Protein AF-A0A2D4GIJ5-F1 (afdb_monomer_lite)

Secondary structure (DSSP, 8-state):
-TTTTTT-S---PPP-SS-HHHHHHHHHHHHHHTT-HHHHHHHHHHHHHHHHHHHHTT--HHHHHHHHHHHHHHHHHHHTT--HHHHHHHHHSHHHHHHHHHHHHHHHHHHHHHTHHHHGGG-GGG--HHHHIIIIISSTTPPP-GGG-

InterPro domains:
  IPR003323 OTU domain [PS50802] (9-149)
  IPR019400 Peptidase C65, otubain [PF10275] (2-149)
  IPR038765 Papain-like cysteine peptidase superfamily [SSF54001] (2-149)
  IPR042467 Peptidase C65, otubain, subdomain 2 [G3DSA:1.20.1300.20] (15-149)

Sequence (149 aa):
AQDLLKKYSYIRKTRPDGNCFYRAFGFSHLEALLEDGKELQRFKEVAAKSKDVLVSQGFTEFTIEDFHNTFMDLIEQVEKQTTVGELLGSFNDQSTSDYLVVYLRLLTSGYLQRENKFFEHFIEGGRSIKEFCQQEVEPMCTESDHIHI

Foldseek 3Di:
DVVVVVPDVDDDADDLQQLRVLLVCLLVVLVVCLVPVVVLVVVLVCLVCLLVLLVVVPDDNVVLVVLSVLSNVLSVCSVVSHDSVVSVVLCPPPVSVVSSSLNLLSSLLSVCVVPQVVCVVVDPDNDGSNRCSVPARNDPSHHDDPSSD

Organism: Micrurus corallinus (NCBI:txid54390)

Structure (mmCIF, N/CA/C/O backbone):
data_AF-A0A2D4GIJ5-F1
#
_entry.id   AF-A0A2D4GIJ5-F1
#
loop_
_atom_site.group_PDB
_atom_site.id
_atom_site.type_symbol
_atom_site.label_atom_id
_atom_site.label_alt_id
_atom_site.label_comp_id
_atom_site.label_asym_id
_atom_site.label_entity_id
_atom_site.label_seq_id
_atom_site.pdbx_PDB_ins_code
_atom_site.Cartn_x
_atom_site.Cartn_y
_atom_site.Cartn_z
_atom_site.occupancy
_atom_site.B_iso_or_equiv
_atom_site.auth_seq_id
_atom_site.auth_comp_id
_atom_site.auth_asym_id
_atom_site.auth_atom_id
_atom_site.pdbx_PDB_model_num
ATOM 1 N N . ALA A 1 1 ? -28.366 -2.325 -7.831 1.00 62.72 1 ALA A N 1
ATOM 2 C CA . ALA A 1 1 ? -28.352 -1.943 -6.399 1.00 62.72 1 ALA A CA 1
ATOM 3 C C . ALA A 1 1 ? -29.093 -2.953 -5.515 1.00 62.72 1 ALA A C 1
ATOM 5 O O . ALA A 1 1 ? -28.510 -3.390 -4.534 1.00 62.72 1 ALA A O 1
ATOM 6 N N . GLN A 1 2 ? -30.320 -3.375 -5.861 1.00 80.62 2 GLN A N 1
ATOM 7 C CA . GLN A 1 2 ? -31.112 -4.305 -5.032 1.00 80.62 2 GLN A CA 1
ATOM 8 C C . GLN A 1 2 ? -30.417 -5.645 -4.727 1.00 80.62 2 GLN A C 1
ATOM 10 O O . GLN A 1 2 ? -30.542 -6.138 -3.613 1.00 80.62 2 GLN A O 1
ATOM 15 N N . ASP A 1 3 ? -29.638 -6.208 -5.655 1.00 91.75 3 ASP A N 1
ATOM 16 C CA . ASP A 1 3 ? -28.918 -7.465 -5.391 1.00 91.75 3 ASP A CA 1
ATOM 17 C C . ASP A 1 3 ? -27.701 -7.313 -4.469 1.00 91.75 3 ASP A C 1
ATOM 19 O O . ASP A 1 3 ? -27.357 -8.254 -3.759 1.00 91.75 3 ASP A O 1
ATOM 23 N N . LEU A 1 4 ? -27.077 -6.130 -4.420 1.00 92.69 4 LEU A N 1
ATOM 24 C CA . LEU A 1 4 ? -25.964 -5.855 -3.500 1.00 92.69 4 LEU A CA 1
ATOM 25 C C . LEU A 1 4 ? -26.454 -5.729 -2.056 1.00 92.69 4 LEU A C 1
ATOM 27 O O . LEU A 1 4 ? -25.805 -6.238 -1.149 1.00 92.69 4 LEU A O 1
ATOM 31 N N . LEU A 1 5 ? -27.635 -5.138 -1.859 1.00 92.38 5 LEU A N 1
ATOM 32 C CA . LEU A 1 5 ? -28.265 -5.000 -0.541 1.00 92.38 5 LEU A CA 1
ATOM 33 C C . LEU A 1 5 ? -28.625 -6.351 0.096 1.00 92.38 5 LEU A C 1
ATOM 35 O O . LEU A 1 5 ? -28.804 -6.429 1.305 1.00 92.38 5 LEU A O 1
ATOM 39 N N . LYS A 1 6 ? -28.711 -7.426 -0.701 1.00 95.06 6 LYS A N 1
ATOM 40 C CA . LYS A 1 6 ? -28.902 -8.793 -0.189 1.00 95.06 6 LYS A CA 1
ATOM 41 C C . LYS A 1 6 ? -27.630 -9.374 0.440 1.00 95.06 6 LYS A C 1
ATOM 43 O O . LYS A 1 6 ? -27.726 -10.359 1.161 1.00 95.06 6 LYS A O 1
ATOM 48 N N . LYS A 1 7 ? -26.453 -8.821 0.124 1.00 96.12 7 LYS A N 1
ATOM 49 C CA . LYS A 1 7 ? -25.140 -9.346 0.542 1.00 96.12 7 LYS A CA 1
ATOM 50 C C . LYS A 1 7 ? -24.381 -8.407 1.479 1.00 96.12 7 LYS A C 1
ATOM 52 O O . LYS A 1 7 ? -23.626 -8.889 2.313 1.00 96.12 7 LYS A O 1
ATOM 57 N N . TYR A 1 8 ? -24.571 -7.096 1.339 1.00 96.50 8 TYR A N 1
ATOM 58 C CA . TYR A 1 8 ? -23.816 -6.079 2.067 1.00 96.50 8 TYR A CA 1
ATOM 59 C C . TYR A 1 8 ? -24.751 -5.057 2.711 1.00 96.50 8 TYR A C 1
ATOM 61 O O . TYR A 1 8 ? -25.649 -4.527 2.056 1.00 96.50 8 TYR A O 1
ATOM 69 N N . SER A 1 9 ? -24.492 -4.751 3.982 1.00 96.38 9 SER A N 1
ATOM 70 C CA . SER A 1 9 ? -25.281 -3.792 4.768 1.00 96.38 9 SER A CA 1
ATOM 71 C C . SER A 1 9 ? -24.695 -2.378 4.764 1.00 96.38 9 SER A C 1
ATOM 73 O O . SER A 1 9 ? -25.425 -1.412 4.970 1.00 96.38 9 SER A O 1
ATOM 75 N N . TYR A 1 10 ? -23.387 -2.248 4.527 1.00 96.31 10 TYR A N 1
ATOM 76 C CA . TYR A 1 10 ? -22.655 -0.985 4.619 1.00 96.31 10 TYR A CA 1
ATOM 77 C C . TYR A 1 10 ? -21.706 -0.807 3.432 1.00 96.31 10 TYR A C 1
ATOM 79 O O . TYR A 1 10 ? -21.287 -1.775 2.800 1.00 96.31 10 TYR A O 1
ATOM 87 N N . ILE A 1 11 ? -21.370 0.450 3.139 1.00 96.44 11 ILE A N 1
ATOM 88 C CA . ILE A 1 11 ? -20.395 0.833 2.117 1.00 96.44 11 ILE A CA 1
ATOM 89 C C . ILE A 1 11 ? -19.585 2.031 2.614 1.00 96.44 11 ILE A C 1
ATOM 91 O O . ILE A 1 11 ? -20.148 2.995 3.134 1.00 96.44 11 ILE A O 1
ATOM 95 N N . ARG A 1 12 ? -18.267 1.991 2.411 1.00 97.12 12 ARG A N 1
ATOM 96 C CA . ARG A 1 12 ? -17.365 3.128 2.617 1.00 97.12 12 ARG A CA 1
ATOM 97 C C . ARG A 1 12 ? -16.809 3.546 1.260 1.00 97.12 12 ARG A C 1
ATOM 99 O O . ARG A 1 12 ? -16.229 2.730 0.553 1.00 97.12 12 ARG A O 1
ATOM 106 N N . LYS A 1 13 ? -17.038 4.799 0.864 1.00 97.25 13 LYS A N 1
ATOM 107 C CA . LYS A 1 13 ? -16.557 5.325 -0.422 1.00 97.25 13 LYS A CA 1
ATOM 108 C C . LYS A 1 13 ? -15.123 5.826 -0.271 1.00 97.25 13 LYS A C 1
ATOM 110 O O . LYS A 1 13 ? -14.806 6.462 0.729 1.00 97.25 13 LYS A O 1
ATOM 115 N N . THR A 1 14 ? -14.300 5.597 -1.286 1.00 96.88 14 THR A N 1
ATOM 116 C CA . THR A 1 14 ? -12.974 6.208 -1.430 1.00 96.88 14 THR A CA 1
ATOM 117 C C . THR A 1 14 ? -13.023 7.357 -2.440 1.00 96.88 14 THR A C 1
ATOM 119 O O . THR A 1 14 ? -13.986 7.498 -3.203 1.00 96.88 14 THR A O 1
ATOM 122 N N . ARG A 1 15 ? -12.005 8.226 -2.422 1.00 93.31 15 ARG A N 1
ATOM 123 C CA . ARG A 1 15 ? -11.851 9.293 -3.420 1.00 93.31 15 ARG A CA 1
ATOM 124 C C . ARG A 1 15 ? -11.582 8.663 -4.803 1.00 93.31 15 ARG A C 1
ATOM 126 O O . ARG A 1 15 ? -10.767 7.748 -4.877 1.00 93.31 15 ARG A O 1
ATOM 133 N N . PRO A 1 16 ? -12.233 9.125 -5.888 1.00 94.25 16 PRO A N 1
ATOM 134 C CA . PRO A 1 16 ? -11.970 8.641 -7.244 1.00 94.25 16 PRO A CA 1
ATOM 135 C C . PRO A 1 16 ? -10.748 9.360 -7.840 1.00 94.25 16 PRO A C 1
ATOM 137 O O . PRO A 1 16 ? -10.888 10.246 -8.675 1.00 94.25 16 PRO A O 1
ATOM 140 N N . ASP A 1 17 ? -9.556 9.037 -7.342 1.00 93.81 17 ASP A N 1
ATOM 141 C CA . ASP A 1 17 ? -8.283 9.692 -7.685 1.00 93.81 17 ASP A CA 1
ATOM 142 C C . ASP A 1 17 ? -7.290 8.762 -8.407 1.00 93.81 17 ASP A C 1
ATOM 144 O O . ASP A 1 17 ? -6.091 9.025 -8.406 1.00 93.81 17 ASP A O 1
ATOM 148 N N . GLY A 1 18 ? -7.764 7.643 -8.964 1.00 93.19 18 GLY A N 1
ATOM 149 C CA . GLY A 1 18 ? -6.915 6.610 -9.567 1.00 93.19 18 GLY A CA 1
ATOM 150 C C . GLY A 1 18 ? -6.114 5.777 -8.560 1.00 93.19 18 GLY A C 1
ATOM 151 O O . GLY A 1 18 ? -5.361 4.898 -8.955 1.00 93.19 18 GLY A O 1
ATOM 152 N N . ASN A 1 19 ? -6.263 6.008 -7.249 1.00 96.62 19 ASN A N 1
ATOM 153 C CA . ASN A 1 19 ? -5.624 5.222 -6.182 1.00 96.62 19 ASN A CA 1
ATOM 154 C C . ASN A 1 19 ? -6.646 4.435 -5.347 1.00 96.62 19 ASN A C 1
ATOM 156 O O . ASN A 1 19 ? -6.325 3.896 -4.283 1.00 96.62 19 ASN A O 1
ATOM 160 N N . CYS A 1 20 ? -7.898 4.395 -5.807 1.00 95.19 20 CYS A N 1
ATOM 161 C CA . CYS A 1 20 ? -9.043 3.929 -5.038 1.00 95.19 20 CYS A CA 1
ATOM 162 C C . CYS A 1 20 ? -8.912 2.465 -4.597 1.00 95.19 20 CYS A C 1
ATOM 164 O O . CYS A 1 20 ? -9.305 2.163 -3.471 1.00 95.19 20 CYS A O 1
ATOM 166 N N . PHE A 1 21 ? -8.320 1.596 -5.428 1.00 97.88 21 PHE A N 1
ATOM 167 C CA . PHE A 1 21 ? -8.039 0.200 -5.090 1.00 97.88 21 PHE A CA 1
ATOM 168 C C . PHE A 1 21 ? -7.077 0.100 -3.905 1.00 97.88 21 PHE A C 1
ATOM 170 O O . PHE A 1 21 ? -7.466 -0.401 -2.854 1.00 97.88 21 PHE A O 1
ATOM 177 N N . TYR A 1 22 ? -5.866 0.647 -4.035 1.00 98.31 22 TYR A N 1
ATOM 178 C CA . TYR A 1 22 ? -4.847 0.606 -2.984 1.00 98.31 22 TYR A CA 1
ATOM 179 C C . TYR A 1 22 ? -5.339 1.224 -1.674 1.00 98.31 22 TYR A C 1
ATOM 181 O O . TYR A 1 22 ? -5.118 0.666 -0.600 1.00 98.31 22 TYR A O 1
ATOM 189 N N . ARG A 1 23 ? -6.071 2.343 -1.756 1.00 98.19 23 ARG A N 1
ATOM 190 C CA . ARG A 1 23 ? -6.626 3.021 -0.578 1.00 98.19 23 ARG A CA 1
ATOM 191 C C . ARG A 1 23 ? -7.731 2.195 0.091 1.00 98.19 23 ARG A C 1
ATOM 193 O O . ARG A 1 23 ? -7.755 2.092 1.315 1.00 98.19 23 ARG A O 1
ATOM 200 N N . ALA A 1 24 ? -8.627 1.593 -0.696 1.00 98.19 24 ALA A N 1
ATOM 201 C CA . ALA A 1 24 ? -9.690 0.729 -0.181 1.00 98.19 24 ALA A CA 1
ATOM 202 C C . ALA A 1 24 ? -9.127 -0.562 0.426 1.00 98.19 24 ALA A C 1
ATOM 204 O O . ALA A 1 24 ? -9.524 -0.933 1.529 1.00 98.19 24 ALA A O 1
ATOM 205 N N . PHE A 1 25 ? -8.188 -1.210 -0.270 1.00 98.50 25 PHE A N 1
ATOM 206 C CA . PHE A 1 25 ? -7.499 -2.410 0.193 1.00 98.50 25 PHE A CA 1
ATOM 207 C C . PHE A 1 25 ? -6.760 -2.141 1.503 1.00 98.50 25 PHE A C 1
ATOM 209 O O . PHE A 1 25 ? -7.021 -2.821 2.490 1.00 98.50 25 PHE A O 1
ATOM 216 N N . GLY A 1 26 ? -5.905 -1.113 1.539 1.00 98.19 26 GLY A N 1
ATOM 217 C CA . GLY A 1 26 ? -5.126 -0.774 2.727 1.00 98.19 26 GLY A CA 1
ATOM 218 C C . GLY A 1 26 ? -6.012 -0.524 3.947 1.00 98.19 26 GLY A C 1
ATOM 219 O O . GLY A 1 26 ? -5.759 -1.089 5.007 1.00 98.19 26 GLY A O 1
ATOM 220 N N . PHE A 1 27 ? -7.086 0.260 3.791 1.00 98.50 27 PHE A N 1
ATOM 221 C CA . PHE A 1 27 ? -7.992 0.552 4.902 1.00 98.50 27 PHE A CA 1
ATOM 222 C C . PHE A 1 27 ? -8.746 -0.698 5.354 1.00 98.50 27 PHE A C 1
ATOM 224 O O . PHE A 1 27 ? -8.713 -1.041 6.531 1.00 98.50 27 PHE A O 1
ATOM 231 N N . SER A 1 28 ? -9.411 -1.392 4.424 1.00 98.25 28 SER A N 1
ATOM 232 C CA . SER A 1 28 ? -10.240 -2.554 4.756 1.00 98.25 28 SER A CA 1
ATOM 233 C C . SER A 1 28 ? -9.418 -3.698 5.342 1.00 98.25 28 SER A C 1
ATOM 235 O O . SER A 1 28 ? -9.927 -4.431 6.186 1.00 98.25 28 SER A O 1
ATOM 237 N N . HIS A 1 29 ? -8.173 -3.873 4.893 1.00 98.31 29 HIS A N 1
ATOM 238 C CA . HIS A 1 29 ? -7.294 -4.908 5.415 1.00 98.31 29 HIS A CA 1
ATOM 239 C C . HIS A 1 29 ? -6.832 -4.566 6.834 1.00 98.31 29 HIS A C 1
ATOM 241 O O . HIS A 1 29 ? -6.989 -5.391 7.726 1.00 98.31 29 HIS A O 1
ATOM 247 N N . LEU A 1 30 ? -6.354 -3.340 7.079 1.00 98.31 30 LEU A N 1
ATOM 248 C CA . LEU A 1 30 ? -5.944 -2.913 8.422 1.00 98.31 30 LEU A CA 1
ATOM 249 C C . LEU A 1 30 ? -7.118 -2.867 9.418 1.00 98.31 30 LEU A C 1
ATOM 251 O O . LEU A 1 30 ? -6.940 -3.252 10.569 1.00 98.31 30 LEU A O 1
ATOM 255 N N . GLU A 1 31 ? -8.317 -2.465 8.980 1.00 98.31 31 GLU A N 1
ATOM 256 C CA . GLU A 1 31 ? -9.545 -2.511 9.792 1.00 98.31 31 GLU A CA 1
ATOM 257 C C . GLU A 1 31 ? -9.873 -3.953 10.216 1.00 98.31 31 GLU A C 1
ATOM 259 O O . GLU A 1 31 ? -10.178 -4.187 11.382 1.00 98.31 31 GLU A O 1
ATOM 264 N N . ALA A 1 32 ? -9.739 -4.932 9.314 1.00 97.88 32 ALA A N 1
ATOM 265 C CA . ALA A 1 32 ? -9.970 -6.343 9.634 1.00 97.88 32 ALA A CA 1
ATOM 266 C C . ALA A 1 32 ? -8.937 -6.914 10.627 1.00 97.88 32 ALA A C 1
ATOM 268 O O . ALA A 1 32 ? -9.275 -7.757 11.457 1.00 97.88 32 ALA A O 1
ATOM 269 N N . LEU A 1 33 ? -7.686 -6.443 10.580 1.00 98.19 33 LEU A N 1
ATOM 270 C CA . LEU A 1 33 ? -6.621 -6.896 11.482 1.00 98.19 33 LEU A CA 1
ATOM 271 C C . LEU A 1 33 ? -6.798 -6.427 12.935 1.00 98.19 33 LEU A C 1
ATOM 273 O O . LEU A 1 33 ? -6.175 -7.007 13.824 1.00 98.19 33 LEU A O 1
ATOM 277 N N . LEU A 1 34 ? -7.663 -5.440 13.205 1.00 96.88 34 LEU A N 1
ATOM 278 C CA . LEU A 1 34 ? -8.037 -5.067 14.579 1.00 96.88 34 LEU A CA 1
ATOM 279 C C . LEU A 1 34 ? -8.692 -6.242 15.328 1.00 96.88 34 LEU A C 1
ATOM 281 O O . LEU A 1 34 ? -8.548 -6.366 16.544 1.00 96.88 34 LEU A O 1
ATOM 285 N N . GLU A 1 35 ? -9.383 -7.125 14.601 1.00 96.19 35 GLU A N 1
ATOM 286 C CA . GLU A 1 35 ? -10.122 -8.258 15.166 1.00 96.19 35 GLU A CA 1
ATOM 287 C C . GLU A 1 35 ? -9.315 -9.572 15.175 1.00 96.19 35 GLU A C 1
ATOM 289 O O . GLU A 1 35 ? -9.673 -10.501 15.902 1.00 96.19 35 GLU A O 1
ATOM 294 N N . ASP A 1 36 ? -8.205 -9.661 14.428 1.00 97.44 36 ASP A N 1
ATOM 295 C CA . ASP A 1 36 ? -7.368 -10.867 14.323 1.00 97.44 36 ASP A CA 1
ATOM 296 C C . ASP A 1 36 ? -5.898 -10.586 14.671 1.00 97.44 36 ASP A C 1
ATOM 298 O O . ASP A 1 36 ? -5.041 -10.343 13.818 1.00 97.44 36 ASP A O 1
ATOM 302 N N . GLY A 1 37 ? -5.584 -10.686 15.965 1.00 96.19 37 GLY A N 1
ATOM 303 C CA . GLY A 1 37 ? -4.230 -10.456 16.469 1.00 96.19 37 GLY A CA 1
ATOM 304 C C . GLY A 1 37 ? -3.182 -11.452 15.953 1.00 96.19 37 GLY A C 1
ATOM 305 O O . GLY A 1 37 ? -2.003 -11.106 15.881 1.00 96.19 37 GLY A O 1
ATOM 306 N N . LYS A 1 38 ? -3.568 -12.679 15.577 1.00 97.56 38 LYS A N 1
ATOM 307 C CA . LYS A 1 38 ? -2.616 -13.663 15.035 1.00 97.56 38 LYS A CA 1
ATOM 308 C C . LYS A 1 38 ? -2.242 -13.295 13.605 1.00 97.56 38 LYS A C 1
ATOM 310 O O . LYS A 1 38 ? -1.060 -13.320 13.256 1.00 97.56 38 LYS A O 1
ATOM 315 N N . GLU A 1 39 ? -3.241 -12.959 12.796 1.00 98.31 39 GLU A N 1
ATOM 316 C CA . GLU A 1 39 ? -3.019 -12.519 11.425 1.00 98.31 39 GLU A CA 1
ATOM 317 C C . GLU A 1 39 ? -2.274 -11.182 11.383 1.00 98.31 39 GLU A C 1
ATOM 319 O O . GLU A 1 39 ? -1.372 -11.024 10.564 1.00 98.31 39 GLU A O 1
ATOM 324 N N . LEU A 1 40 ? -2.543 -10.274 12.326 1.00 98.38 40 LEU A N 1
ATOM 325 C CA . LEU A 1 40 ? -1.798 -9.024 12.472 1.00 98.38 40 LEU A CA 1
ATOM 326 C C . LEU A 1 40 ? -0.296 -9.263 12.663 1.00 98.38 40 LEU A C 1
ATOM 328 O O . LEU A 1 40 ? 0.513 -8.638 11.980 1.00 98.38 40 LEU A O 1
ATOM 332 N N . GLN A 1 41 ? 0.092 -10.186 13.549 1.00 98.25 41 GLN A N 1
ATOM 333 C CA . GLN A 1 41 ? 1.510 -10.499 13.761 1.00 98.25 41 GLN A CA 1
ATOM 334 C C . GLN A 1 41 ? 2.148 -11.099 12.503 1.00 98.25 41 GLN A C 1
ATOM 336 O O . GLN A 1 41 ? 3.220 -10.662 12.084 1.00 98.25 41 GLN A O 1
ATOM 341 N N . ARG A 1 42 ? 1.455 -12.030 11.830 1.00 98.50 42 ARG A N 1
ATOM 342 C CA . ARG A 1 42 ? 1.916 -12.592 10.550 1.00 98.50 42 ARG A CA 1
ATOM 343 C C . ARG A 1 42 ? 2.093 -11.499 9.489 1.00 98.50 42 ARG A C 1
ATOM 345 O O . ARG A 1 42 ? 3.097 -11.490 8.777 1.00 98.50 42 ARG A O 1
ATOM 352 N N . PHE A 1 43 ? 1.127 -10.589 9.375 1.00 98.50 43 PHE A N 1
ATOM 353 C CA . PHE A 1 43 ? 1.149 -9.485 8.421 1.00 98.50 43 PHE A CA 1
ATOM 354 C C . PHE A 1 43 ? 2.298 -8.519 8.710 1.00 98.50 43 PHE A C 1
ATOM 356 O O . PHE A 1 43 ? 3.063 -8.201 7.802 1.00 98.50 43 PHE A O 1
ATOM 363 N N . LYS A 1 44 ? 2.484 -8.131 9.976 1.00 98.50 44 LYS A N 1
ATOM 364 C CA . LYS A 1 44 ? 3.574 -7.259 10.429 1.00 98.50 44 LYS A CA 1
ATOM 365 C C . LYS A 1 44 ? 4.950 -7.838 10.102 1.00 98.50 44 LYS A C 1
ATOM 367 O O . LYS A 1 44 ? 5.809 -7.115 9.603 1.00 98.50 44 LYS A O 1
ATOM 372 N N . GLU A 1 45 ? 5.165 -9.135 10.323 1.00 98.19 45 GLU A N 1
ATOM 373 C CA . GLU A 1 45 ? 6.431 -9.796 9.976 1.00 98.19 45 GLU A CA 1
ATOM 374 C C . GLU A 1 45 ? 6.715 -9.777 8.466 1.00 98.19 45 GLU A C 1
ATOM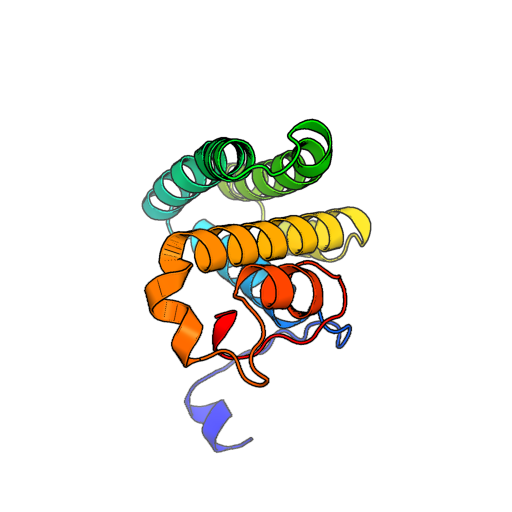 376 O O . GLU A 1 45 ? 7.858 -9.571 8.049 1.00 98.19 45 GLU A O 1
ATOM 381 N N . VAL A 1 46 ? 5.688 -9.998 7.639 1.00 98.31 46 VAL A N 1
ATOM 382 C CA . VAL A 1 46 ? 5.813 -9.945 6.174 1.00 98.31 46 VAL A CA 1
ATOM 383 C C . VAL A 1 46 ? 6.059 -8.510 5.705 1.00 98.31 46 VAL A C 1
ATOM 385 O O . VAL A 1 46 ? 6.963 -8.284 4.902 1.00 98.31 46 VAL A O 1
ATOM 388 N N . ALA A 1 47 ? 5.312 -7.542 6.239 1.00 98.25 47 ALA A N 1
ATOM 389 C CA . ALA A 1 47 ? 5.461 -6.121 5.942 1.00 98.25 47 ALA A CA 1
ATOM 390 C C . ALA A 1 47 ? 6.862 -5.606 6.308 1.00 98.25 47 ALA A C 1
ATOM 392 O O . ALA A 1 47 ? 7.501 -4.937 5.496 1.00 98.25 47 ALA A O 1
ATOM 393 N N . ALA A 1 48 ? 7.397 -5.994 7.4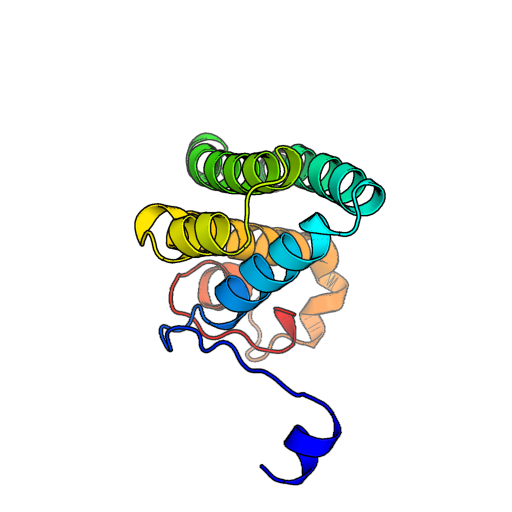69 1.00 98.00 48 ALA A N 1
ATOM 394 C CA . ALA A 1 48 ? 8.744 -5.618 7.892 1.00 98.00 48 ALA A CA 1
ATOM 395 C C . ALA A 1 48 ? 9.821 -6.123 6.915 1.00 98.00 48 ALA A C 1
ATOM 397 O O . ALA A 1 48 ? 10.697 -5.361 6.516 1.00 98.00 48 ALA A O 1
ATOM 398 N N . LYS A 1 49 ? 9.721 -7.383 6.469 1.00 98.06 49 LYS A N 1
ATOM 399 C CA . LYS A 1 49 ? 10.673 -7.990 5.518 1.00 98.06 49 LYS A CA 1
ATOM 400 C C . LYS A 1 49 ? 10.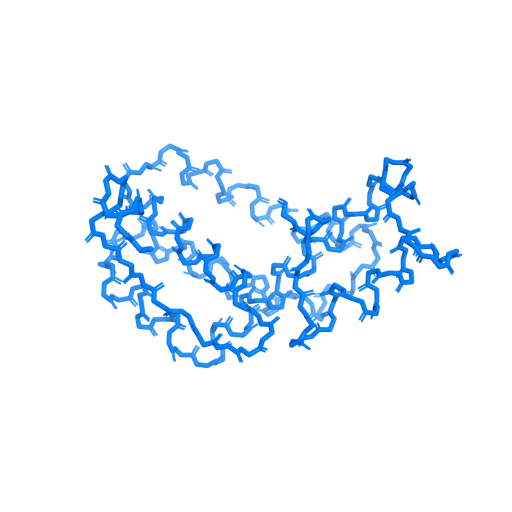530 -7.461 4.091 1.00 98.06 49 LYS A C 1
ATOM 402 O O . LYS A 1 49 ? 11.444 -7.615 3.284 1.00 98.06 49 LYS A O 1
ATOM 407 N N . SER A 1 50 ? 9.380 -6.882 3.749 1.00 98.25 50 SER A N 1
ATOM 408 C CA . SER A 1 50 ? 9.080 -6.492 2.372 1.00 98.25 50 SER A CA 1
ATOM 409 C C . SER A 1 50 ? 9.987 -5.374 1.844 1.00 98.25 50 SER A C 1
ATOM 411 O O . SER A 1 50 ? 10.333 -5.401 0.663 1.00 98.25 50 SER A O 1
ATOM 413 N N . LYS A 1 51 ? 10.479 -4.475 2.713 1.00 98.19 51 LYS A N 1
ATOM 414 C CA . LYS A 1 51 ? 11.488 -3.467 2.347 1.00 98.19 51 LYS A CA 1
ATOM 415 C C . LYS A 1 51 ? 12.761 -4.124 1.818 1.00 98.19 51 LYS A C 1
ATOM 417 O O . LYS A 1 51 ? 13.183 -3.813 0.709 1.00 98.19 51 LYS A O 1
ATOM 422 N N . ASP A 1 52 ? 13.327 -5.069 2.565 1.00 97.62 52 ASP A N 1
ATOM 423 C CA . ASP A 1 52 ? 14.574 -5.745 2.185 1.00 97.62 52 ASP A CA 1
ATOM 424 C C . ASP A 1 52 ? 14.417 -6.519 0.871 1.00 97.62 52 ASP A C 1
ATOM 426 O O . ASP A 1 52 ? 15.324 -6.542 0.037 1.00 97.62 52 ASP A O 1
ATOM 430 N N . VAL A 1 53 ? 13.236 -7.108 0.646 1.00 97.50 53 VAL A N 1
ATOM 431 C CA . VAL A 1 53 ? 12.905 -7.762 -0.625 1.00 97.50 53 VAL A CA 1
ATOM 432 C C . VAL A 1 53 ? 12.937 -6.755 -1.774 1.00 97.50 53 VAL A C 1
ATOM 434 O O . VAL A 1 53 ? 13.606 -7.023 -2.770 1.00 97.50 53 VAL A O 1
ATOM 437 N N . LEU A 1 54 ? 12.291 -5.593 -1.640 1.00 98.06 54 LEU A N 1
ATOM 438 C CA . LEU A 1 54 ? 12.332 -4.543 -2.663 1.00 98.06 54 LEU A CA 1
ATOM 439 C C . LEU A 1 54 ? 13.765 -4.036 -2.895 1.00 98.06 54 LEU A C 1
ATOM 441 O O . LEU A 1 54 ? 14.211 -3.949 -4.038 1.00 98.06 54 LEU A O 1
ATOM 445 N N . VAL A 1 55 ? 14.541 -3.788 -1.837 1.00 97.88 55 VAL A N 1
ATOM 446 C CA . VAL A 1 55 ? 15.945 -3.361 -1.976 1.00 97.88 55 VAL A CA 1
ATOM 447 C C . VAL A 1 55 ? 16.768 -4.405 -2.734 1.00 97.88 55 VAL A C 1
ATOM 449 O O . VAL A 1 55 ? 17.500 -4.065 -3.663 1.00 97.88 55 VAL A O 1
ATOM 452 N N . SER A 1 56 ? 16.590 -5.693 -2.424 1.00 97.06 56 SER A N 1
ATOM 453 C CA . SER A 1 56 ? 17.274 -6.785 -3.133 1.00 97.06 56 SER A CA 1
ATOM 454 C C . SER A 1 56 ? 16.881 -6.902 -4.615 1.00 97.06 56 SER A C 1
ATOM 456 O O . SER A 1 56 ? 17.651 -7.427 -5.416 1.00 97.06 56 SER A O 1
ATOM 458 N N . GLN A 1 57 ? 15.706 -6.384 -4.992 1.00 95.81 57 GLN A N 1
ATOM 459 C CA . GLN A 1 57 ? 15.220 -6.307 -6.373 1.00 95.81 57 GLN A CA 1
ATOM 460 C C . GLN A 1 57 ? 15.699 -5.048 -7.115 1.00 95.81 57 GLN A C 1
ATOM 462 O O . GLN A 1 57 ? 15.407 -4.887 -8.300 1.00 95.81 57 GLN A O 1
ATOM 467 N N . GLY A 1 58 ? 16.462 -4.175 -6.452 1.00 95.81 58 GLY A N 1
ATOM 468 C CA . GLY A 1 58 ? 17.048 -2.976 -7.047 1.00 95.81 58 GLY A CA 1
ATOM 469 C C . GLY A 1 58 ? 16.248 -1.693 -6.825 1.00 95.81 58 GLY A C 1
ATOM 470 O O . GLY A 1 58 ? 16.583 -0.678 -7.436 1.00 95.81 58 GLY A O 1
ATOM 471 N N . PHE A 1 59 ? 15.226 -1.704 -5.961 1.00 96.38 59 PHE A N 1
ATOM 472 C CA . PHE A 1 59 ? 14.612 -0.466 -5.483 1.00 96.38 59 PHE A CA 1
ATOM 473 C C . PHE A 1 59 ? 15.577 0.251 -4.535 1.00 96.38 59 PHE A C 1
ATOM 475 O O . PHE A 1 59 ? 16.193 -0.355 -3.660 1.00 96.38 59 PHE A O 1
ATOM 482 N N . THR A 1 60 ? 15.727 1.559 -4.706 1.00 95.94 60 THR A N 1
ATOM 483 C CA . THR A 1 60 ? 16.701 2.337 -3.940 1.00 95.94 60 THR A CA 1
ATOM 484 C C . THR A 1 60 ? 16.220 2.541 -2.501 1.00 95.94 60 THR A C 1
ATOM 486 O O . THR A 1 60 ? 15.214 3.214 -2.288 1.00 95.94 60 THR A O 1
ATOM 489 N N . GLU A 1 61 ? 16.944 2.013 -1.509 1.00 95.00 61 GLU A N 1
ATOM 490 C CA . GLU A 1 61 ? 16.501 1.986 -0.102 1.00 95.00 61 GLU A CA 1
ATOM 491 C C . GLU A 1 61 ? 16.044 3.354 0.424 1.00 95.00 61 GLU A C 1
ATOM 493 O O . GLU A 1 61 ? 14.902 3.487 0.856 1.00 95.00 61 GLU A O 1
ATOM 498 N N . PHE A 1 62 ? 16.880 4.390 0.292 1.00 92.31 62 PHE A N 1
ATOM 499 C CA . PHE A 1 62 ? 16.557 5.732 0.796 1.00 92.31 62 PHE A CA 1
ATOM 500 C C . PHE A 1 62 ? 15.316 6.358 0.136 1.00 92.31 62 PHE A C 1
ATOM 502 O O . PHE A 1 62 ? 14.762 7.315 0.661 1.00 92.31 62 PHE A O 1
ATOM 509 N N . THR A 1 63 ? 14.886 5.856 -1.029 1.00 93.12 63 THR A N 1
ATOM 510 C CA . THR A 1 63 ? 13.682 6.354 -1.719 1.00 93.12 63 THR A CA 1
ATOM 511 C C . THR A 1 63 ? 12.406 5.669 -1.251 1.00 93.12 63 THR A C 1
ATOM 513 O O . THR A 1 63 ? 11.330 6.223 -1.438 1.00 93.12 63 THR A O 1
ATOM 516 N N . ILE A 1 64 ? 12.514 4.470 -0.667 1.00 96.81 64 ILE A N 1
ATOM 517 C CA . ILE A 1 64 ? 11.357 3.672 -0.241 1.00 96.81 64 ILE A CA 1
ATOM 518 C C . ILE A 1 64 ? 11.189 3.625 1.280 1.00 96.81 64 ILE A C 1
ATOM 520 O O . ILE A 1 64 ? 10.138 3.207 1.760 1.00 96.81 64 ILE A O 1
ATOM 524 N N . GLU A 1 65 ? 12.213 4.040 2.027 1.00 97.56 65 GLU A N 1
ATOM 525 C CA . GLU A 1 65 ? 12.258 3.988 3.488 1.00 97.56 65 GLU A CA 1
ATOM 526 C C . GLU A 1 65 ? 11.119 4.781 4.138 1.00 97.56 65 GLU A C 1
ATOM 528 O O . GLU A 1 65 ? 10.393 4.227 4.958 1.00 97.56 65 GLU A O 1
ATOM 533 N N . ASP A 1 66 ? 10.878 6.024 3.718 1.00 97.62 66 ASP A N 1
ATOM 534 C CA . ASP A 1 66 ? 9.812 6.850 4.303 1.00 97.62 66 ASP A CA 1
ATOM 535 C C . ASP A 1 66 ? 8.406 6.269 4.059 1.00 97.62 66 ASP A C 1
ATOM 537 O O . ASP A 1 66 ? 7.526 6.328 4.927 1.00 97.62 66 ASP A O 1
ATOM 541 N N . PHE A 1 67 ? 8.193 5.662 2.887 1.00 98.38 67 PHE A N 1
ATOM 542 C CA . PHE A 1 67 ? 6.936 4.994 2.543 1.00 98.38 67 PHE A CA 1
ATOM 543 C C . PHE A 1 67 ? 6.744 3.713 3.365 1.00 98.38 67 PHE A C 1
ATOM 545 O O . PHE A 1 67 ? 5.649 3.460 3.871 1.00 98.38 67 PHE A O 1
ATOM 552 N N . HIS A 1 68 ? 7.815 2.934 3.550 1.00 98.62 68 HIS A N 1
ATOM 553 C CA . HIS A 1 68 ? 7.808 1.750 4.410 1.00 98.62 68 HIS A CA 1
ATOM 554 C C . HIS A 1 68 ? 7.528 2.116 5.867 1.00 98.62 68 HIS A C 1
ATOM 556 O O . HIS A 1 68 ? 6.659 1.504 6.482 1.00 98.62 68 HIS A O 1
ATOM 562 N N . ASN A 1 69 ? 8.197 3.141 6.396 1.00 98.44 69 ASN A N 1
ATOM 563 C CA . ASN A 1 69 ? 8.002 3.616 7.765 1.00 98.44 69 ASN A CA 1
ATOM 564 C C . ASN A 1 69 ? 6.543 4.022 7.999 1.00 98.44 69 ASN A C 1
ATOM 566 O O . ASN A 1 69 ? 5.920 3.538 8.937 1.00 98.44 69 ASN A O 1
ATOM 570 N N . THR A 1 70 ? 5.953 4.792 7.078 1.00 98.50 70 THR A N 1
ATOM 571 C CA . THR A 1 70 ? 4.531 5.174 7.165 1.00 98.50 70 THR A CA 1
ATOM 572 C C . THR A 1 70 ? 3.604 3.954 7.178 1.00 98.50 70 THR A C 1
ATOM 574 O O . THR A 1 70 ? 2.624 3.913 7.924 1.00 98.50 70 THR A O 1
ATOM 577 N N . PHE A 1 71 ? 3.899 2.936 6.366 1.00 98.62 71 PHE A N 1
ATOM 578 C CA . PHE A 1 71 ? 3.126 1.696 6.356 1.00 98.62 71 PHE A CA 1
ATOM 579 C C . PHE A 1 71 ? 3.250 0.925 7.677 1.00 98.62 71 PHE A C 1
ATOM 581 O O . PHE A 1 71 ? 2.245 0.443 8.203 1.00 98.62 71 PHE A O 1
ATOM 588 N N . MET A 1 72 ? 4.456 0.846 8.243 1.00 98.69 72 MET A N 1
ATOM 589 C CA . MET A 1 72 ? 4.698 0.199 9.533 1.00 98.69 72 MET A CA 1
ATOM 590 C C . MET A 1 72 ? 4.048 0.957 10.696 1.00 98.69 72 MET A C 1
ATOM 592 O O . MET A 1 72 ? 3.474 0.310 11.571 1.00 98.69 72 MET A O 1
ATOM 596 N N . ASP A 1 73 ? 4.047 2.291 10.675 1.00 98.44 73 ASP A N 1
ATOM 597 C CA . ASP A 1 73 ? 3.376 3.127 11.678 1.00 98.44 73 ASP A CA 1
ATOM 598 C C . ASP A 1 73 ? 1.863 2.863 11.703 1.00 98.44 73 ASP A C 1
ATOM 600 O O . ASP A 1 73 ? 1.262 2.736 12.772 1.00 98.44 73 ASP A O 1
ATOM 604 N N . LEU A 1 74 ? 1.232 2.713 10.531 1.00 98.44 74 LEU A N 1
ATOM 605 C CA . LEU A 1 74 ? -0.184 2.343 10.427 1.00 98.44 74 LEU A CA 1
ATOM 606 C C . LEU A 1 74 ? -0.456 0.940 10.992 1.00 98.44 74 LEU A C 1
ATOM 608 O O . LEU A 1 74 ? -1.458 0.739 11.677 1.00 98.44 74 LEU A O 1
ATOM 612 N N . ILE A 1 75 ? 0.435 -0.025 10.752 1.00 98.50 75 ILE A N 1
ATOM 613 C CA . ILE A 1 75 ? 0.336 -1.371 11.344 1.00 98.50 75 ILE A CA 1
ATOM 614 C C . ILE A 1 75 ? 0.503 -1.305 12.869 1.00 98.50 75 ILE A C 1
ATOM 616 O O . ILE A 1 75 ? -0.212 -1.989 13.600 1.00 98.50 75 ILE A O 1
ATOM 620 N N . GLU A 1 76 ? 1.409 -0.467 13.374 1.00 98.06 76 GLU A N 1
ATOM 621 C CA . GLU A 1 76 ? 1.615 -0.282 14.812 1.00 98.06 76 GLU A CA 1
ATOM 622 C C . GLU A 1 76 ? 0.400 0.379 15.488 1.00 98.06 76 GLU A C 1
ATOM 624 O O . GLU A 1 76 ? 0.055 0.019 16.615 1.00 98.06 76 GLU A O 1
ATOM 629 N N . GLN A 1 77 ? -0.303 1.296 14.810 1.00 97.38 77 GLN A N 1
ATOM 630 C CA . GLN A 1 77 ? -1.580 1.834 15.303 1.00 97.38 77 GLN A CA 1
ATOM 631 C C . GLN A 1 77 ? -2.621 0.720 15.508 1.00 97.38 77 GLN A C 1
ATOM 633 O O . GLN A 1 77 ? -3.289 0.686 16.544 1.00 97.38 77 GLN A O 1
ATOM 638 N N . VAL A 1 78 ? -2.725 -0.217 14.559 1.00 97.69 78 VAL A N 1
ATOM 639 C CA . VAL A 1 78 ? -3.610 -1.391 14.667 1.00 97.69 78 VAL A CA 1
ATOM 640 C C . VAL A 1 78 ? -3.179 -2.296 15.825 1.00 97.69 78 VAL A C 1
ATOM 642 O O . VAL A 1 78 ? -4.011 -2.720 16.622 1.00 97.69 78 VAL A O 1
ATOM 645 N N . GLU A 1 79 ? -1.877 -2.542 15.987 1.00 97.31 79 GLU A N 1
ATOM 646 C CA . GLU A 1 79 ? -1.334 -3.349 17.091 1.00 97.31 79 GLU A CA 1
ATOM 647 C C . GLU A 1 79 ? -1.602 -2.739 18.471 1.00 97.31 79 GLU A C 1
ATOM 649 O O . GLU A 1 79 ? -1.872 -3.466 19.429 1.00 97.31 79 GLU A O 1
ATOM 654 N N . LYS A 1 80 ? -1.614 -1.407 18.565 1.00 96.62 80 LYS A N 1
ATOM 655 C CA . LYS A 1 80 ? -2.006 -0.662 19.769 1.00 96.62 80 LYS A CA 1
ATOM 656 C C . LYS A 1 80 ? -3.520 -0.638 20.010 1.00 96.62 80 LYS A C 1
ATOM 658 O O . LYS A 1 80 ? -3.952 0.017 20.956 1.00 96.62 80 LYS A O 1
ATOM 663 N N . GLN A 1 81 ? -4.308 -1.361 19.209 1.00 93.69 81 GLN A N 1
ATOM 664 C CA . GLN A 1 81 ? -5.765 -1.459 19.329 1.00 93.69 81 GLN A CA 1
ATOM 665 C C . GLN A 1 81 ? -6.457 -0.091 19.229 1.00 93.69 81 GLN A C 1
ATOM 667 O O . GLN A 1 81 ? -7.347 0.243 20.013 1.00 93.69 81 GLN A O 1
ATOM 672 N N . THR A 1 82 ? -6.019 0.722 18.262 1.00 94.88 82 THR A N 1
ATOM 673 C CA . THR A 1 82 ? -6.675 1.991 17.925 1.00 94.88 82 THR A CA 1
ATOM 674 C C . THR A 1 82 ? -8.129 1.767 17.504 1.00 94.88 82 THR A C 1
ATOM 676 O O . THR A 1 82 ? -8.517 0.698 17.030 1.00 94.88 82 THR A O 1
ATOM 679 N N . THR A 1 83 ? -8.964 2.789 17.648 1.00 97.62 83 THR A N 1
ATOM 680 C CA . THR A 1 83 ? -10.336 2.726 17.147 1.00 97.62 83 THR A CA 1
ATOM 681 C C . THR A 1 83 ? -10.371 2.833 15.621 1.00 97.62 83 THR A C 1
ATOM 683 O O . THR A 1 83 ? -9.548 3.504 14.998 1.00 97.62 83 THR A O 1
ATOM 686 N N . VAL A 1 84 ? -11.411 2.270 15.001 1.00 97.31 84 VAL A N 1
ATOM 687 C CA . VAL A 1 84 ? -11.671 2.444 13.559 1.00 97.31 84 VAL A CA 1
ATOM 688 C C . VAL A 1 84 ? -11.727 3.928 13.161 1.00 97.31 84 VAL A C 1
ATOM 690 O O . VAL A 1 84 ? -11.328 4.291 12.057 1.00 97.31 84 VAL A O 1
ATOM 693 N N . GLY A 1 85 ? -12.211 4.802 14.053 1.00 97.94 85 GLY A N 1
ATOM 694 C CA . GLY A 1 85 ? -12.274 6.246 13.813 1.00 97.94 85 GLY A CA 1
ATOM 695 C C . GLY A 1 85 ? -10.899 6.912 13.740 1.00 97.94 85 GLY A C 1
ATOM 696 O O . GLY A 1 85 ? -10.686 7.764 12.882 1.00 97.94 85 GLY A O 1
ATOM 697 N N . GLU A 1 86 ? -9.964 6.502 14.595 1.00 97.94 86 GLU A N 1
ATOM 698 C CA . GLU A 1 86 ? -8.578 6.985 14.586 1.00 97.94 86 GLU A CA 1
ATOM 699 C C . GLU A 1 86 ? -7.819 6.476 13.356 1.00 97.94 86 GLU A C 1
ATOM 701 O O . GLU A 1 86 ? -7.213 7.281 12.648 1.00 97.94 86 GLU A O 1
ATOM 706 N N . LEU A 1 87 ? -7.946 5.183 13.024 1.00 98.00 87 LEU A N 1
ATOM 707 C CA . LEU A 1 87 ? -7.375 4.616 11.797 1.00 98.00 87 LEU A CA 1
ATOM 708 C C . LEU A 1 87 ? -7.908 5.344 10.554 1.00 98.00 87 LEU A C 1
ATOM 710 O O . LEU A 1 87 ? -7.153 5.715 9.656 1.00 98.00 87 LEU A O 1
ATOM 714 N N . LEU A 1 88 ? -9.216 5.612 10.514 1.00 98.12 88 LEU A N 1
ATOM 715 C CA . LEU A 1 88 ? -9.837 6.399 9.450 1.00 98.12 88 LEU A CA 1
ATOM 716 C C . LEU A 1 88 ? -9.314 7.841 9.416 1.00 98.12 88 LEU A C 1
ATOM 718 O O . LEU A 1 88 ? -9.216 8.417 8.334 1.00 98.12 88 LEU A O 1
ATOM 722 N N . GLY A 1 89 ? -8.981 8.423 10.568 1.00 98.19 89 GLY A N 1
ATOM 723 C CA . GLY A 1 89 ? -8.302 9.713 10.664 1.00 98.19 89 GLY A CA 1
ATOM 724 C C . GLY A 1 89 ? -6.968 9.698 9.920 1.00 98.19 89 GLY A C 1
ATOM 725 O O . GLY A 1 89 ? -6.772 10.516 9.024 1.00 98.19 89 GLY A O 1
ATOM 726 N N . SER A 1 90 ? -6.114 8.709 10.201 1.00 98.06 90 SER A N 1
ATOM 727 C CA . SER A 1 90 ? -4.826 8.515 9.516 1.00 98.06 90 SER A CA 1
ATOM 728 C C . SER A 1 90 ? -4.987 8.314 8.001 1.00 98.06 90 SER A C 1
ATOM 730 O O . SER A 1 90 ? -4.226 8.865 7.214 1.00 98.06 90 SER A O 1
ATOM 732 N N . PHE A 1 91 ? -6.016 7.581 7.561 1.00 97.81 91 PHE A N 1
ATOM 733 C CA . PHE A 1 91 ? -6.314 7.389 6.132 1.00 97.81 91 PHE A CA 1
ATOM 734 C C . PHE A 1 91 ? -6.920 8.614 5.434 1.00 97.81 91 PHE A C 1
ATOM 736 O O . PHE A 1 91 ? -6.963 8.646 4.204 1.00 97.81 91 PHE A O 1
ATOM 743 N N . ASN A 1 92 ? -7.415 9.601 6.182 1.00 97.81 92 ASN A N 1
ATOM 744 C CA . ASN A 1 92 ? -7.878 10.872 5.625 1.00 97.81 92 ASN A CA 1
ATOM 745 C C . ASN A 1 92 ? -6.808 11.970 5.681 1.00 97.81 92 ASN A C 1
ATOM 747 O O . ASN A 1 92 ? -7.001 13.011 5.048 1.00 97.81 92 ASN A O 1
ATOM 751 N N . ASP A 1 93 ? -5.690 11.749 6.378 1.00 98.25 93 ASP A N 1
ATOM 752 C CA . ASP A 1 93 ? -4.501 12.573 6.193 1.00 98.25 93 ASP A CA 1
ATOM 753 C C . ASP A 1 93 ? -3.902 12.300 4.808 1.00 98.25 93 ASP A C 1
ATOM 755 O O . ASP A 1 93 ? -3.612 11.159 4.439 1.00 98.25 93 ASP A O 1
ATOM 759 N N . GLN A 1 94 ? -3.751 13.361 4.015 1.00 96.38 94 GLN A N 1
ATOM 760 C CA . GLN A 1 94 ? -3.340 13.240 2.619 1.00 96.38 94 GLN A CA 1
ATOM 761 C C . GLN A 1 94 ? -1.929 12.651 2.502 1.00 96.38 94 GLN A C 1
ATOM 763 O O . GLN A 1 94 ? -1.710 11.786 1.660 1.00 96.38 94 GLN A O 1
ATOM 768 N N . SER A 1 95 ? -0.991 13.082 3.353 1.00 97.06 95 SER A N 1
ATOM 769 C CA . SER A 1 95 ? 0.401 12.633 3.283 1.00 97.06 95 SER A CA 1
ATOM 770 C C . SER A 1 95 ? 0.514 11.174 3.700 1.00 97.06 95 SER A C 1
ATOM 772 O O . SER A 1 95 ? 1.055 10.368 2.948 1.00 97.06 95 SER A O 1
ATOM 774 N N . THR A 1 96 ? -0.041 10.816 4.861 1.00 97.94 96 THR A N 1
ATOM 775 C CA . THR A 1 96 ? -0.019 9.440 5.373 1.00 97.94 96 THR A CA 1
ATOM 776 C C . THR A 1 96 ? -0.681 8.480 4.392 1.00 97.94 96 THR A C 1
ATOM 778 O O . THR A 1 96 ? -0.125 7.431 4.065 1.00 97.94 96 THR A O 1
ATOM 781 N N . SER A 1 97 ? -1.860 8.841 3.880 1.00 97.88 97 SER A N 1
ATOM 782 C CA . SER A 1 97 ? -2.605 7.954 2.995 1.00 97.88 97 SER A CA 1
ATOM 783 C C . SER A 1 97 ? -1.960 7.821 1.613 1.00 97.88 97 SER A C 1
ATOM 785 O O . SER A 1 97 ? -1.975 6.731 1.044 1.00 97.88 97 SER A O 1
ATOM 787 N N . ASP A 1 98 ? -1.353 8.878 1.069 1.00 98.31 98 ASP A N 1
ATOM 788 C CA . ASP A 1 98 ? -0.640 8.779 -0.209 1.00 98.31 98 ASP A CA 1
ATOM 789 C C . ASP A 1 98 ? 0.684 8.019 -0.072 1.00 98.31 98 ASP A C 1
ATOM 791 O O . ASP A 1 98 ? 1.005 7.222 -0.949 1.00 98.31 98 ASP A O 1
ATOM 795 N N . TYR A 1 99 ? 1.410 8.174 1.039 1.00 98.50 99 TYR A N 1
ATOM 796 C CA . TYR A 1 99 ? 2.632 7.405 1.310 1.00 98.50 99 TYR A CA 1
ATOM 797 C C . TYR A 1 99 ? 2.345 5.905 1.412 1.00 98.50 99 TYR A C 1
ATOM 799 O O . TYR A 1 99 ? 3.073 5.094 0.837 1.00 98.50 99 TYR A O 1
ATOM 807 N N . LEU A 1 100 ? 1.242 5.535 2.071 1.00 98.50 100 LEU A N 1
ATOM 808 C CA . LEU A 1 100 ? 0.743 4.163 2.070 1.00 98.50 100 LEU A CA 1
ATOM 809 C C . LEU A 1 100 ? 0.484 3.661 0.642 1.00 98.50 100 LEU A C 1
ATOM 811 O O . LEU A 1 100 ? 0.927 2.570 0.289 1.00 98.50 100 LEU A O 1
ATOM 815 N N . VAL A 1 101 ? -0.238 4.434 -0.177 1.00 98.50 101 VAL A N 1
ATOM 816 C CA . VAL A 1 101 ? -0.551 4.045 -1.562 1.00 98.50 101 VAL A CA 1
ATOM 817 C C . VAL A 1 101 ? 0.727 3.843 -2.373 1.00 98.50 101 VAL A C 1
ATOM 819 O O . VAL A 1 101 ? 0.828 2.839 -3.077 1.00 98.50 101 VAL A O 1
ATOM 822 N N . VAL A 1 102 ? 1.705 4.748 -2.261 1.00 98.50 102 VAL A N 1
ATOM 823 C CA . VAL A 1 102 ? 3.005 4.599 -2.932 1.00 98.50 102 VAL A CA 1
ATOM 824 C C . VAL A 1 102 ? 3.659 3.287 -2.513 1.00 98.50 102 VAL A C 1
ATOM 826 O O . VAL A 1 102 ? 4.067 2.510 -3.375 1.00 98.50 102 VAL A O 1
ATOM 829 N N . TYR A 1 103 ? 3.705 2.984 -1.213 1.00 98.69 103 TYR A N 1
ATOM 830 C CA . TYR A 1 103 ? 4.315 1.740 -0.751 1.00 98.69 103 TYR A CA 1
ATOM 831 C C . TYR A 1 103 ? 3.602 0.498 -1.297 1.00 98.69 103 TYR A C 1
ATOM 833 O O . TYR A 1 103 ? 4.251 -0.426 -1.785 1.00 98.69 103 TYR A O 1
ATOM 841 N N . LEU A 1 104 ? 2.266 0.487 -1.286 1.00 98.69 104 LEU A N 1
ATOM 842 C CA . LEU A 1 104 ? 1.479 -0.619 -1.836 1.00 98.69 104 LEU A CA 1
ATOM 843 C C . LEU A 1 104 ? 1.722 -0.808 -3.343 1.00 98.69 104 LEU A C 1
ATOM 845 O O . LEU A 1 104 ? 1.862 -1.944 -3.792 1.00 98.69 104 LEU A O 1
ATOM 849 N N . ARG A 1 105 ? 1.851 0.278 -4.116 1.00 98.50 105 ARG A N 1
ATOM 850 C CA . ARG A 1 105 ? 2.220 0.220 -5.544 1.00 98.50 105 ARG A CA 1
ATOM 851 C C . ARG A 1 105 ? 3.602 -0.394 -5.756 1.00 98.50 105 ARG A C 1
ATOM 853 O O . ARG A 1 105 ? 3.769 -1.236 -6.637 1.00 98.50 105 ARG A O 1
ATOM 860 N N . LEU A 1 106 ? 4.583 -0.026 -4.930 1.00 98.44 106 LEU A N 1
ATOM 861 C CA . LEU A 1 106 ? 5.929 -0.604 -4.987 1.00 98.44 106 LEU A CA 1
ATOM 862 C C . LEU A 1 106 ? 5.918 -2.100 -4.653 1.00 98.44 106 LEU A C 1
ATOM 864 O O . LEU A 1 106 ? 6.585 -2.877 -5.333 1.00 98.44 106 LEU A O 1
ATOM 868 N N . LEU A 1 107 ? 5.120 -2.523 -3.667 1.00 98.62 107 LEU A N 1
ATOM 869 C CA . LEU A 1 107 ? 4.929 -3.942 -3.349 1.00 98.62 107 LEU A CA 1
ATOM 870 C C . LEU A 1 107 ? 4.318 -4.712 -4.525 1.00 98.62 107 LEU A C 1
ATOM 872 O O . LEU A 1 107 ? 4.813 -5.791 -4.861 1.00 98.62 107 LEU A O 1
ATOM 876 N N . THR A 1 108 ? 3.295 -4.154 -5.183 1.00 98.44 108 THR A N 1
ATOM 877 C CA . THR A 1 108 ? 2.726 -4.737 -6.408 1.00 98.44 108 THR A CA 1
ATOM 878 C C . THR A 1 108 ? 3.790 -4.848 -7.496 1.00 98.44 108 THR A C 1
ATOM 880 O O . THR A 1 108 ? 3.986 -5.931 -8.044 1.00 98.44 108 THR A O 1
ATOM 883 N N . SER A 1 109 ? 4.539 -3.772 -7.765 1.00 98.06 109 SER A N 1
ATOM 884 C CA . SER A 1 109 ? 5.610 -3.775 -8.769 1.00 98.06 109 SER A CA 1
ATOM 885 C C . SER A 1 109 ? 6.673 -4.840 -8.473 1.00 98.06 109 SER A C 1
ATOM 887 O O . SER A 1 109 ? 7.027 -5.626 -9.356 1.00 98.06 109 SER A O 1
ATOM 889 N N . GLY A 1 110 ? 7.144 -4.926 -7.226 1.00 97.81 110 GLY A N 1
ATOM 890 C CA . GLY A 1 110 ? 8.147 -5.905 -6.811 1.00 97.81 110 GLY A CA 1
ATOM 891 C C . GLY A 1 110 ? 7.664 -7.353 -6.917 1.00 97.81 110 GLY A C 1
ATOM 892 O O . GLY A 1 110 ? 8.432 -8.243 -7.300 1.00 97.81 110 GLY A O 1
ATOM 893 N N . TYR A 1 111 ? 6.384 -7.612 -6.630 1.00 98.06 111 TYR A N 1
ATOM 894 C CA . TYR A 1 111 ? 5.795 -8.940 -6.808 1.00 98.06 111 TYR A CA 1
ATOM 895 C C . TYR A 1 111 ? 5.679 -9.318 -8.289 1.00 98.06 111 TYR A C 1
ATOM 897 O O . TYR A 1 111 ? 6.127 -10.399 -8.676 1.00 98.06 111 TYR A O 1
ATOM 905 N N . LEU A 1 112 ? 5.160 -8.414 -9.127 1.00 97.31 112 LEU A N 1
ATOM 906 C CA . LEU A 1 112 ? 5.033 -8.630 -10.571 1.00 97.31 112 LEU A CA 1
ATOM 907 C C . LEU A 1 112 ? 6.393 -8.904 -11.220 1.00 97.31 112 LEU A C 1
ATOM 909 O O . LEU A 1 112 ? 6.540 -9.862 -11.976 1.00 97.31 112 LEU A O 1
ATOM 913 N N . GLN A 1 113 ? 7.413 -8.111 -10.879 1.00 96.81 113 GLN A N 1
ATOM 914 C CA . GLN A 1 113 ? 8.770 -8.299 -11.397 1.00 96.81 113 GLN A CA 1
ATOM 915 C C . GLN A 1 113 ? 9.398 -9.624 -10.936 1.00 96.81 113 GLN A C 1
ATOM 917 O O . GLN A 1 113 ? 10.127 -10.255 -11.709 1.00 96.81 113 GLN A O 1
ATOM 922 N N . ARG A 1 114 ? 9.103 -10.086 -9.712 1.00 96.44 114 ARG A N 1
ATOM 923 C CA . ARG A 1 114 ? 9.585 -11.383 -9.207 1.00 96.44 114 ARG A CA 1
ATOM 924 C C . ARG A 1 114 ? 8.970 -12.555 -9.958 1.00 96.44 114 ARG A C 1
ATOM 926 O O . ARG A 1 114 ? 9.689 -13.458 -10.375 1.00 96.44 114 ARG A O 1
ATOM 933 N N . GLU A 1 115 ? 7.662 -12.507 -10.161 1.00 95.69 115 GLU A N 1
ATOM 934 C CA . GLU A 1 115 ? 6.891 -13.556 -10.829 1.00 95.69 115 GLU A CA 1
ATOM 935 C C . GLU A 1 115 ? 6.741 -13.282 -12.338 1.00 95.69 115 GLU A C 1
ATOM 937 O O . GLU A 1 115 ? 5.743 -13.654 -12.955 1.00 95.69 115 GLU A O 1
ATOM 942 N N . ASN A 1 116 ? 7.735 -12.629 -12.957 1.00 93.88 116 ASN A N 1
ATOM 943 C CA . ASN A 1 116 ? 7.634 -12.118 -14.329 1.00 93.88 116 ASN A CA 1
ATOM 944 C C . ASN A 1 116 ? 7.174 -13.168 -15.355 1.00 93.88 116 ASN A C 1
ATOM 946 O O . ASN A 1 116 ? 6.313 -12.868 -16.172 1.00 93.88 116 ASN A O 1
ATOM 950 N N . LYS A 1 117 ? 7.670 -14.409 -15.275 1.00 93.88 117 LYS A N 1
ATOM 951 C CA . LYS A 1 117 ? 7.296 -15.504 -16.190 1.00 93.88 117 LYS A CA 1
ATOM 952 C C . LYS A 1 117 ? 5.812 -15.855 -16.135 1.00 93.88 117 LYS A C 1
ATOM 954 O O . LYS A 1 117 ? 5.243 -16.323 -17.114 1.00 93.88 117 LYS A O 1
ATOM 959 N N . PHE A 1 118 ? 5.192 -15.684 -14.971 1.00 94.12 118 PHE A N 1
ATOM 960 C CA . PHE A 1 118 ? 3.762 -15.906 -14.826 1.00 94.12 118 PHE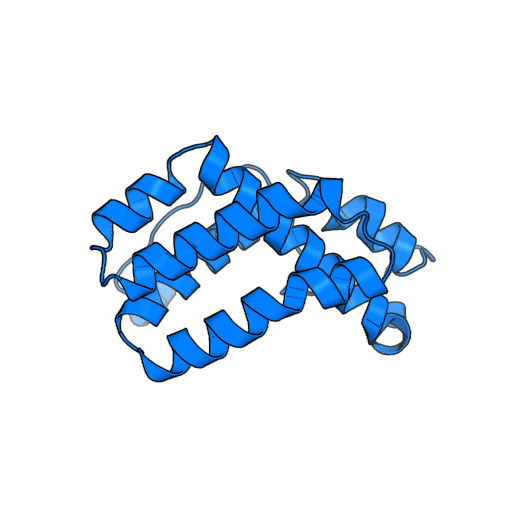 A CA 1
ATOM 961 C C . PHE A 1 118 ? 2.990 -14.753 -15.470 1.00 94.12 118 PHE A C 1
ATOM 963 O O . PHE A 1 118 ? 2.101 -14.984 -16.285 1.00 94.12 118 PHE A O 1
ATOM 970 N N . PHE A 1 119 ? 3.376 -13.517 -15.151 1.00 94.06 119 PHE A N 1
ATOM 971 C CA . PHE A 1 119 ? 2.633 -12.329 -15.556 1.00 94.06 119 PHE A CA 1
ATOM 972 C C . PHE A 1 119 ? 2.866 -11.890 -17.008 1.00 94.06 119 PHE A C 1
ATOM 974 O O . PHE A 1 119 ? 2.014 -11.200 -17.558 1.00 94.06 119 PHE A O 1
ATOM 981 N N . GLU A 1 120 ? 3.966 -12.289 -17.658 1.00 91.88 120 GLU A N 1
ATOM 982 C CA . GLU A 1 120 ? 4.327 -11.823 -19.011 1.00 91.88 120 GLU A CA 1
ATOM 983 C C . GLU A 1 120 ? 3.225 -12.064 -20.055 1.00 91.88 120 GLU A C 1
ATOM 985 O O . GLU A 1 120 ? 3.045 -11.259 -20.963 1.00 91.88 120 GLU A O 1
ATOM 990 N N . HIS A 1 121 ? 2.438 -13.129 -19.884 1.00 90.56 121 HIS A N 1
ATOM 991 C CA . HIS A 1 121 ? 1.350 -13.509 -20.787 1.00 90.56 121 HIS A CA 1
ATOM 992 C C . HIS A 1 121 ? 0.085 -12.653 -20.624 1.00 90.56 121 HIS A C 1
ATOM 994 O O . HIS A 1 121 ? -0.803 -12.713 -21.473 1.00 90.56 121 HIS A O 1
ATOM 1000 N N . PHE A 1 122 ? -0.005 -11.882 -19.541 1.00 90.44 122 PHE A N 1
ATOM 1001 C CA . PHE A 1 122 ? -1.133 -11.001 -19.237 1.00 90.44 122 PHE A CA 1
ATOM 1002 C C . PHE A 1 122 ? -0.855 -9.546 -19.640 1.00 90.44 122 PHE A C 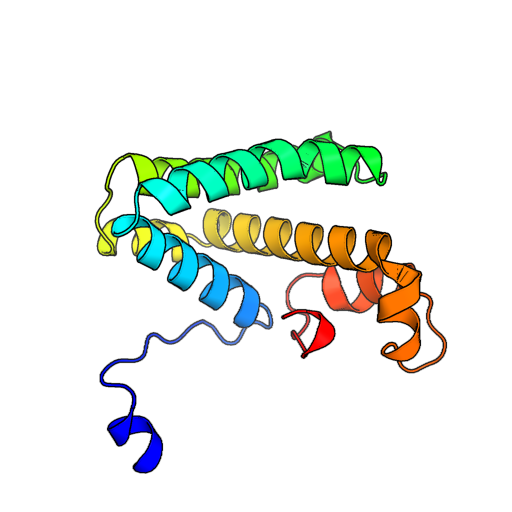1
ATOM 1004 O O . PHE A 1 122 ? -1.766 -8.723 -19.621 1.00 90.44 122 PHE A O 1
ATOM 1011 N N . ILE A 1 123 ? 0.385 -9.213 -20.020 1.00 89.19 123 ILE A N 1
ATOM 1012 C CA . ILE A 1 123 ? 0.752 -7.854 -20.424 1.00 89.19 123 ILE A CA 1
ATOM 1013 C C . ILE A 1 123 ? 0.468 -7.648 -21.909 1.00 89.19 123 ILE A C 1
ATOM 1015 O O . ILE A 1 123 ? 1.085 -8.253 -22.786 1.00 89.19 123 ILE A O 1
ATOM 1019 N N . GLU A 1 124 ? -0.441 -6.725 -22.201 1.00 84.56 124 GLU A N 1
ATOM 1020 C CA . GLU A 1 124 ? -0.747 -6.326 -23.570 1.00 84.56 124 GLU A CA 1
ATOM 1021 C C . GLU A 1 124 ? 0.299 -5.348 -24.140 1.00 84.56 124 GLU A C 1
ATOM 1023 O O . GLU A 1 124 ? 0.932 -4.557 -23.429 1.00 84.56 124 GLU A O 1
ATOM 1028 N N . GLY A 1 125 ? 0.453 -5.366 -25.468 1.00 83.19 125 GLY A N 1
ATOM 1029 C CA . GLY A 1 125 ? 1.257 -4.378 -26.198 1.00 83.19 125 GLY A CA 1
ATOM 1030 C C . GLY A 1 125 ? 2.753 -4.687 -26.301 1.00 83.19 125 GLY A C 1
ATOM 1031 O O . GLY A 1 125 ? 3.516 -3.808 -26.689 1.00 83.19 125 GLY A O 1
ATOM 1032 N N . GLY A 1 126 ? 3.186 -5.912 -25.978 1.00 84.56 126 GLY A N 1
ATOM 1033 C CA . GLY A 1 126 ? 4.578 -6.354 -26.155 1.00 84.56 126 GLY A CA 1
ATOM 1034 C C . GLY A 1 126 ? 5.583 -5.711 -25.194 1.00 84.56 126 GLY A C 1
ATOM 1035 O O . GLY A 1 126 ? 6.788 -5.810 -25.418 1.00 84.56 126 GLY A O 1
ATOM 1036 N N . ARG A 1 127 ? 5.091 -5.050 -24.141 1.00 91.88 127 ARG A N 1
ATOM 1037 C CA . ARG A 1 127 ? 5.904 -4.482 -23.063 1.00 91.88 127 ARG A CA 1
ATOM 1038 C C . ARG A 1 127 ? 6.436 -5.594 -22.167 1.00 91.88 127 ARG A C 1
ATOM 1040 O O . ARG A 1 127 ? 5.743 -6.569 -21.887 1.00 91.88 127 ARG A O 1
ATOM 1047 N N . SER A 1 128 ? 7.650 -5.420 -21.667 1.00 93.81 128 SER A N 1
ATOM 1048 C CA . SER A 1 128 ? 8.165 -6.234 -20.569 1.00 93.81 128 SER A CA 1
ATOM 1049 C C . SER A 1 128 ? 7.412 -5.938 -19.269 1.00 93.81 128 SER A C 1
ATOM 1051 O O . SER A 1 128 ? 6.856 -4.855 -19.080 1.00 93.81 128 SER A O 1
ATOM 1053 N N . ILE A 1 129 ? 7.462 -6.874 -18.319 1.00 95.75 129 ILE A N 1
ATOM 1054 C CA . ILE A 1 129 ? 6.880 -6.682 -16.981 1.00 95.75 129 ILE A CA 1
ATOM 1055 C C . ILE A 1 129 ? 7.437 -5.439 -16.289 1.00 95.75 129 ILE A C 1
ATOM 1057 O O . ILE A 1 129 ? 6.701 -4.704 -15.642 1.00 95.75 129 ILE A O 1
ATOM 1061 N N . LYS A 1 130 ? 8.733 -5.170 -16.459 1.00 94.56 130 LYS A N 1
ATOM 1062 C CA . LYS A 1 130 ? 9.364 -3.992 -15.867 1.00 94.56 130 LYS A CA 1
ATOM 1063 C C . LYS A 1 130 ? 8.825 -2.692 -16.467 1.00 94.56 130 LYS A C 1
ATOM 1065 O O . LYS A 1 130 ? 8.544 -1.762 -15.720 1.00 94.56 130 LYS A O 1
ATOM 1070 N N . GLU A 1 131 ? 8.650 -2.631 -17.787 1.00 95.19 131 GLU A N 1
ATOM 1071 C CA . GLU A 1 131 ? 8.056 -1.462 -18.453 1.00 95.19 131 GLU A CA 1
ATOM 1072 C C . GLU A 1 131 ? 6.597 -1.262 -18.041 1.00 95.19 131 GLU A C 1
ATOM 1074 O O . GLU A 1 131 ? 6.192 -0.132 -17.785 1.00 95.19 131 GLU A O 1
ATOM 1079 N N . PHE A 1 132 ? 5.828 -2.349 -17.923 1.00 96.06 132 PHE A N 1
ATOM 1080 C CA . PHE A 1 132 ? 4.466 -2.293 -17.399 1.00 96.06 132 PHE A CA 1
ATOM 1081 C C . PHE A 1 132 ? 4.442 -1.733 -15.973 1.00 96.06 132 PHE A C 1
ATOM 1083 O O . PHE A 1 132 ? 3.703 -0.792 -15.705 1.00 96.06 132 PHE A O 1
ATOM 1090 N N . CYS A 1 133 ? 5.297 -2.232 -15.075 1.00 96.69 133 CYS A N 1
ATOM 1091 C CA . CYS A 1 133 ? 5.373 -1.723 -13.708 1.00 96.69 133 CYS A CA 1
ATOM 1092 C C . CYS A 1 133 ? 5.692 -0.222 -13.650 1.00 96.69 133 CYS A C 1
ATOM 1094 O O . CYS A 1 133 ? 5.024 0.518 -12.932 1.00 96.69 133 CYS A O 1
ATOM 1096 N N . GLN A 1 134 ? 6.667 0.239 -14.435 1.00 95.62 134 GLN A N 1
ATOM 1097 C CA . GLN A 1 134 ? 7.091 1.643 -14.454 1.00 95.62 134 GLN A CA 1
ATOM 1098 C C . GLN A 1 134 ? 6.037 2.599 -15.032 1.00 95.62 134 GLN A C 1
ATOM 1100 O O . GLN A 1 134 ? 6.056 3.786 -14.714 1.00 95.62 134 GLN A O 1
ATOM 1105 N N . GLN A 1 135 ? 5.152 2.108 -15.902 1.00 94.38 135 GLN A N 1
ATOM 1106 C CA . GLN A 1 135 ? 4.146 2.924 -16.588 1.00 94.38 135 GLN A CA 1
ATOM 1107 C C . GLN A 1 135 ? 2.770 2.856 -15.921 1.00 94.38 135 GLN A C 1
ATOM 1109 O O . GLN A 1 135 ? 2.095 3.876 -15.846 1.00 94.38 135 GLN A O 1
ATOM 1114 N N . GLU A 1 136 ? 2.368 1.677 -15.444 1.00 95.94 136 GLU A N 1
ATOM 1115 C CA . GLU A 1 136 ? 0.985 1.404 -15.032 1.00 95.94 136 GLU A CA 1
ATOM 1116 C C . GLU A 1 136 ? 0.837 1.158 -13.520 1.00 95.94 136 GLU A C 1
ATOM 1118 O O . GLU A 1 136 ? -0.229 1.387 -12.954 1.00 95.94 136 GLU A O 1
ATOM 1123 N N . VAL A 1 137 ? 1.903 0.722 -12.834 1.00 97.06 137 VAL A N 1
ATOM 1124 C CA . VAL A 1 137 ? 1.824 0.293 -11.424 1.00 97.06 137 VAL A CA 1
ATOM 1125 C C . VAL A 1 137 ? 2.418 1.336 -10.482 1.00 97.06 137 VAL A C 1
ATOM 1127 O O . VAL A 1 137 ? 1.732 1.823 -9.583 1.00 97.06 137 VAL A O 1
ATOM 1130 N N . GLU A 1 138 ? 3.692 1.674 -10.678 1.00 97.31 138 GLU A N 1
ATOM 1131 C CA . GLU A 1 138 ? 4.470 2.571 -9.816 1.00 97.31 138 GLU A CA 1
ATOM 1132 C C . GLU A 1 138 ? 3.948 4.020 -9.808 1.00 97.31 138 GLU A C 1
ATOM 1134 O O . GLU A 1 138 ? 3.924 4.622 -8.729 1.00 97.31 138 GLU A O 1
ATOM 1139 N N . PRO A 1 139 ? 3.491 4.605 -10.937 1.00 97.19 139 PRO A N 1
ATOM 1140 C CA . PRO A 1 139 ? 2.995 5.975 -10.934 1.00 97.19 139 PRO A CA 1
ATOM 1141 C C . PRO A 1 139 ? 1.676 6.124 -10.167 1.00 97.19 139 PRO A C 1
ATOM 1143 O O . PRO A 1 139 ? 0.713 5.377 -10.364 1.00 97.19 139 PRO A O 1
ATOM 1146 N N . MET A 1 140 ? 1.615 7.155 -9.325 1.00 97.06 140 MET A N 1
ATOM 1147 C CA . MET A 1 140 ? 0.394 7.556 -8.627 1.00 97.06 140 MET A CA 1
ATOM 1148 C C . MET A 1 140 ? -0.713 7.948 -9.607 1.00 97.06 140 MET A C 1
ATOM 1150 O O . MET A 1 140 ? -0.446 8.453 -10.695 1.00 97.06 140 MET A O 1
ATOM 1154 N N . CYS A 1 141 ? -1.963 7.774 -9.171 1.00 94.31 141 CYS A N 1
ATOM 1155 C CA . CYS A 1 141 ? -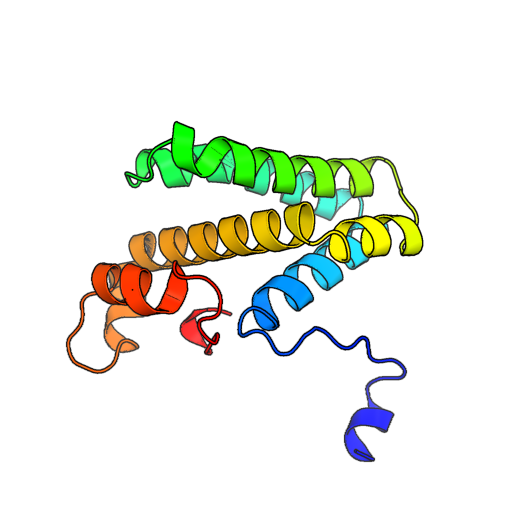3.168 8.114 -9.934 1.00 94.31 141 CYS A CA 1
ATOM 1156 C C . CYS A 1 141 ? -3.383 7.275 -11.207 1.00 94.31 141 CYS A C 1
ATOM 1158 O O . CYS A 1 141 ? -4.222 7.634 -12.033 1.00 94.31 141 CYS A O 1
ATOM 1160 N N . THR A 1 142 ? -2.669 6.155 -11.347 1.00 93.12 142 THR A N 1
ATOM 1161 C CA . THR A 1 142 ? -2.892 5.182 -12.424 1.00 93.12 142 THR A CA 1
ATOM 1162 C C . THR A 1 142 ? -3.860 4.100 -11.968 1.00 93.12 142 THR A C 1
ATOM 1164 O O . THR A 1 142 ? -3.659 3.496 -10.910 1.00 93.12 142 THR A O 1
ATOM 1167 N N . GLU A 1 143 ? -4.916 3.877 -12.748 1.00 91.12 143 GLU A N 1
ATOM 1168 C CA . GLU A 1 143 ? -5.993 2.943 -12.411 1.00 91.12 143 GLU A CA 1
ATOM 1169 C C . GLU A 1 143 ? -5.486 1.504 -12.256 1.00 91.12 143 GLU A C 1
ATOM 1171 O O . GLU A 1 143 ? -4.636 1.036 -13.010 1.00 91.12 143 GLU A O 1
ATOM 1176 N N . SER A 1 144 ? -6.043 0.789 -11.280 1.00 93.94 144 SER A N 1
ATOM 1177 C CA . SER A 1 144 ? -5.734 -0.623 -11.052 1.00 93.94 144 SER A CA 1
ATOM 1178 C C . SER A 1 144 ? -6.688 -1.531 -11.831 1.00 93.94 144 SER A C 1
ATOM 1180 O O . SER A 1 144 ? -7.905 -1.369 -11.785 1.00 93.94 144 SER A O 1
ATOM 1182 N N . ASP A 1 145 ? -6.116 -2.530 -12.491 1.00 91.50 145 ASP A N 1
ATOM 1183 C CA . ASP A 1 145 ? -6.785 -3.653 -13.165 1.00 91.50 145 ASP A CA 1
ATOM 1184 C C . ASP A 1 145 ? -6.511 -4.983 -12.421 1.00 91.50 145 ASP A C 1
ATOM 1186 O O . ASP A 1 145 ? -5.736 -5.010 -11.471 1.00 91.50 145 ASP A O 1
ATOM 1190 N N . HIS A 1 146 ? -7.094 -6.096 -12.865 1.00 92.25 146 HIS A N 1
ATOM 1191 C CA . HIS A 1 146 ? -6.964 -7.449 -12.330 1.00 92.25 146 HIS A CA 1
ATOM 1192 C C . HIS A 1 146 ? -5.525 -7.895 -12.041 1.00 92.25 146 HIS A C 1
ATOM 1194 O O . HIS A 1 146 ? -5.321 -8.620 -11.081 1.00 92.25 146 HIS A O 1
ATOM 1200 N N . ILE A 1 147 ? -4.529 -7.447 -12.811 1.00 93.12 147 ILE A N 1
ATOM 1201 C CA . ILE A 1 147 ? -3.107 -7.776 -12.580 1.00 93.12 147 ILE A CA 1
ATOM 1202 C C . ILE A 1 147 ? -2.576 -7.170 -11.266 1.00 93.12 147 ILE A C 1
ATOM 1204 O O . ILE A 1 147 ? -1.603 -7.662 -10.699 1.00 93.12 147 ILE A O 1
ATOM 1208 N N . HIS A 1 148 ? -3.205 -6.102 -10.773 1.00 95.12 148 HIS A N 1
ATOM 1209 C CA . HIS A 1 148 ? -2.803 -5.395 -9.558 1.00 95.12 148 HIS A CA 1
ATOM 1210 C C . HIS A 1 148 ? -3.401 -6.008 -8.281 1.00 95.12 148 HIS A C 1
ATOM 1212 O O . HIS A 1 148 ? -2.933 -5.670 -7.192 1.00 95.12 148 HIS A O 1
ATOM 1218 N N . ILE A 1 149 ? -4.445 -6.839 -8.419 1.00 91.38 149 ILE A N 1
ATOM 1219 C CA . ILE A 1 149 ? -5.259 -7.417 -7.335 1.00 91.38 149 ILE A CA 1
ATOM 1220 C C . ILE A 1 149 ? -4.773 -8.829 -7.016 1.00 91.38 149 ILE A C 1
ATOM 1222 O O . ILE A 1 149 ? -4.569 -9.108 -5.814 1.00 91.38 149 ILE A O 1
#

Radius of gyration: 16.33 Å; chains: 1; bounding box: 48×29×46 Å

pLDDT: mean 95.94, std 4.1, range [62.72, 98.69]